Protein AF-X1C876-F1 (afdb_monomer_lite)

Radius of gyration: 26.01 Å; chains: 1; bounding box: 51×49×68 Å

Foldseek 3Di:
DVVVVVVLVVVVVCVVVVNDDVVVSCCVVVPVVVVVVVVVVVVPDPPPPWAWDPDADPPPRATWTWDQDPVGIWTAGPPPPVGGDIGRDWDFPPAADQPPRATWTWDADPVRQIKIAGPPPPVGGDIGSFAWDNAADPVPRAIWGQDPVCWTAGPPDRDIGHVVVVVVVVVVVD

InterPro domains:
  IPR000380 DNA topoisomerase, type IA [PTHR42785] (1-89)
  IPR013497 DNA topoisomerase, type IA, central [PS52039] (1-37)
  IPR013498 DNA topoisomerase, type IA, zn finger [PF01396] (55-89)
  IPR013498 DNA topoisomerase, type IA, zn finger [PF01396] (96-132)
  IPR013498 DNA topoisomerase, type IA, zn finger [PF01396] (137-153)
  IPR013824 DNA topoisomerase, type IA, central region, subdomain 1 [G3DSA:1.10.460.10] (1-43)
  IPR023405 DNA topoisomerase, type IA, core domain [SSF56712] (2-67)

Secondary structure (DSSP, 8-state):
-HHHHHHHHHHHHHHHTTSS-HHHHHHHHHHHHHHHHHHHHHH-------EEEEEEPTTT-PEEEEEEETTEEEEEETTTTT---EEE--EEEEEE-TTTSPEEEEEE-TTS-EEEEETTTTT---EESSPEEEEEPTTTSPEEEE-TTSEEEESSS--EEEHHHHHHHHHTT-

Organism: NCBI:txid412755

Structure (mmCIF, N/CA/C/O backbone):
data_AF-X1C876-F1
#
_entry.id   AF-X1C876-F1
#
loop_
_atom_site.group_PDB
_atom_site.id
_atom_site.type_symbol
_atom_site.label_atom_id
_atom_site.label_alt_id
_atom_site.label_comp_id
_atom_site.label_asym_id
_atom_site.label_entity_id
_atom_site.label_seq_id
_atom_site.pdbx_PDB_ins_code
_atom_site.Cartn_x
_atom_site.Cartn_y
_atom_site.Cartn_z
_atom_site.occupancy
_atom_site.B_iso_or_equiv
_atom_site.auth_seq_id
_atom_site.auth_comp_id
_atom_site.auth_asym_id
_atom_site.auth_atom_id
_atom_site.pdbx_PDB_model_num
ATOM 1 N N . ASP A 1 1 ? -20.670 9.267 11.877 1.00 73.00 1 ASP A N 1
ATOM 2 C CA . ASP A 1 1 ? -21.577 10.331 11.425 1.00 73.00 1 ASP A CA 1
ATOM 3 C C . ASP A 1 1 ? -21.112 11.630 12.061 1.00 73.00 1 ASP A C 1
ATOM 5 O O . ASP A 1 1 ? -20.691 11.588 13.211 1.00 73.00 1 ASP A O 1
ATOM 9 N N . PHE A 1 2 ? -21.111 12.732 11.316 1.00 78.88 2 PHE A N 1
ATOM 10 C CA . PHE A 1 2 ? -20.642 14.021 11.829 1.00 78.88 2 PHE A CA 1
ATOM 11 C C . PHE A 1 2 ? -21.643 14.642 12.818 1.00 78.88 2 PHE A C 1
ATOM 13 O O . PHE A 1 2 ? -21.212 15.314 13.752 1.00 78.88 2 PHE A O 1
ATOM 20 N N . GLY A 1 3 ? -22.948 14.369 12.665 1.00 86.75 3 GLY A N 1
ATOM 21 C CA . GLY A 1 3 ? -23.991 14.867 13.571 1.00 86.75 3 GLY A CA 1
ATOM 22 C C . GLY A 1 3 ? -23.879 14.290 14.983 1.00 86.75 3 GLY A C 1
ATOM 23 O O . GLY A 1 3 ? -23.920 15.033 15.958 1.00 86.75 3 GLY A O 1
ATOM 24 N N . PHE A 1 4 ? -23.629 12.982 15.090 1.00 85.31 4 PHE A N 1
ATOM 25 C CA . PHE A 1 4 ? -23.387 12.310 16.373 1.00 85.31 4 PHE A CA 1
ATOM 26 C C . PHE A 1 4 ? -22.231 12.927 17.174 1.00 85.31 4 PHE A C 1
ATOM 28 O O . PHE A 1 4 ? -22.356 13.166 18.372 1.00 85.31 4 PHE A O 1
ATOM 35 N N . THR A 1 5 ? -21.100 13.193 16.513 1.00 88.38 5 THR A N 1
ATOM 36 C CA . THR A 1 5 ? -19.939 13.797 17.177 1.00 88.38 5 THR A CA 1
ATOM 37 C C . THR A 1 5 ? -20.258 15.209 17.661 1.00 88.38 5 THR A C 1
ATOM 39 O O . THR A 1 5 ? -19.912 15.534 18.786 1.00 88.38 5 THR A O 1
ATOM 42 N N . ALA A 1 6 ? -20.971 16.018 16.870 1.00 92.00 6 ALA A N 1
ATOM 43 C CA . ALA A 1 6 ? -21.358 17.370 17.278 1.00 92.00 6 ALA A CA 1
ATOM 44 C C . ALA A 1 6 ? -22.274 17.380 18.516 1.00 92.00 6 ALA A C 1
ATOM 46 O O . ALA A 1 6 ? -22.049 18.162 19.433 1.00 92.00 6 ALA A O 1
ATOM 47 N N . GLN A 1 7 ? -23.258 16.476 18.569 1.00 90.31 7 GLN A N 1
ATOM 48 C CA . GLN A 1 7 ? -24.178 16.365 19.704 1.00 90.31 7 GLN A CA 1
ATOM 49 C C . GLN A 1 7 ? -23.467 15.930 20.997 1.00 90.31 7 GLN A C 1
ATOM 51 O O . GLN A 1 7 ? -23.794 16.421 22.073 1.00 90.31 7 GLN A O 1
ATOM 56 N N . MET A 1 8 ? -22.487 15.024 20.900 1.00 91.44 8 MET A N 1
ATOM 57 C CA . MET A 1 8 ? -21.710 14.584 22.062 1.00 91.44 8 MET A CA 1
ATOM 58 C C . MET A 1 8 ? -20.877 15.730 22.651 1.00 91.44 8 MET A C 1
ATOM 60 O O . MET A 1 8 ? -20.843 15.894 23.866 1.00 91.44 8 MET A O 1
ATOM 64 N N . GLU A 1 9 ? -20.226 16.534 21.807 1.00 92.94 9 GLU A N 1
ATOM 65 C CA . GLU A 1 9 ? -19.448 17.693 22.271 1.00 92.94 9 GLU A CA 1
ATOM 66 C C . GLU A 1 9 ? -20.343 18.727 22.975 1.00 92.94 9 GLU A C 1
ATOM 68 O O . GLU A 1 9 ? -19.991 19.217 24.045 1.00 92.94 9 GLU A O 1
ATOM 73 N N . GLU A 1 10 ? -21.544 18.985 22.449 1.00 93.00 10 GLU A N 1
ATOM 74 C CA . GLU A 1 10 ? -22.519 19.884 23.083 1.00 93.00 10 GLU A CA 1
ATOM 75 C C . GLU A 1 10 ? -22.958 19.376 24.471 1.00 93.00 10 GLU A C 1
ATOM 77 O O . GLU A 1 10 ? -23.002 20.144 25.432 1.00 93.00 10 GLU A O 1
ATOM 82 N N . GLN A 1 11 ? -23.192 18.067 24.623 1.00 93.06 11 GLN A N 1
ATOM 83 C CA . GLN A 1 11 ? -23.498 17.458 25.925 1.00 93.06 11 GLN A CA 1
ATOM 84 C C . GLN A 1 11 ? -22.329 17.567 26.918 1.00 93.06 11 GLN A C 1
ATOM 86 O O . GLN A 1 11 ? -22.547 17.778 28.113 1.00 93.06 11 GLN A O 1
ATOM 91 N N . LEU A 1 12 ? -21.084 17.442 26.446 1.00 93.94 12 LEU A N 1
ATOM 92 C CA . LEU A 1 12 ? -19.895 17.619 27.285 1.00 93.94 12 LEU A CA 1
ATOM 93 C C . LEU A 1 12 ? -19.750 19.070 27.765 1.00 93.94 12 LEU A C 1
ATOM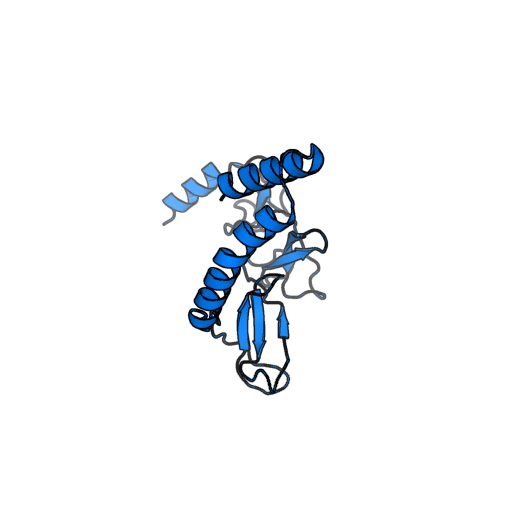 95 O O . LEU A 1 12 ? -19.433 19.296 28.937 1.00 93.94 12 LEU A O 1
ATOM 99 N N . ASP A 1 13 ? -20.052 20.043 26.905 1.00 95.00 13 ASP A N 1
ATOM 100 C CA . ASP A 1 13 ? -20.086 21.461 27.274 1.00 95.00 13 ASP A CA 1
ATOM 101 C C . ASP A 1 13 ? -21.188 21.757 28.306 1.00 95.00 13 ASP A C 1
ATOM 103 O O . ASP A 1 13 ? -20.972 22.511 29.262 1.00 95.00 13 ASP A O 1
ATOM 107 N N . GLU A 1 14 ? -22.364 21.142 28.165 1.00 94.44 14 GLU A N 1
ATOM 108 C CA . GLU A 1 14 ? -23.458 21.274 29.131 1.00 94.44 14 GLU A CA 1
ATOM 109 C C . GLU A 1 14 ? -23.109 20.686 30.504 1.00 94.44 14 GLU A C 1
ATOM 111 O O . GLU A 1 14 ? -23.430 21.300 31.527 1.00 94.44 14 GLU A O 1
ATOM 116 N N . ILE A 1 15 ? -22.400 19.553 30.551 1.00 94.31 15 ILE A N 1
ATOM 117 C CA . ILE A 1 15 ? -21.858 18.990 31.799 1.00 94.31 15 ILE A CA 1
ATOM 118 C C . ILE A 1 15 ? -20.862 19.966 32.434 1.00 94.31 15 ILE A C 1
ATOM 120 O O . ILE A 1 15 ? -20.944 20.235 33.633 1.00 94.31 15 ILE A O 1
ATOM 124 N N . ALA A 1 16 ? -19.945 20.536 31.645 1.00 93.81 16 ALA A N 1
ATOM 125 C CA . ALA A 1 16 ? -18.952 21.489 32.144 1.00 93.81 16 ALA A CA 1
ATOM 126 C C . ALA A 1 16 ? -19.598 22.761 32.723 1.00 93.81 16 ALA A C 1
ATOM 128 O O . ALA A 1 16 ? -19.099 23.333 33.692 1.00 93.81 16 ALA A O 1
ATOM 129 N N . GLN A 1 17 ? -20.735 23.179 32.160 1.00 94.69 17 GLN A N 1
ATOM 130 C CA . GLN A 1 17 ? -21.538 24.305 32.645 1.00 94.69 17 GLN A CA 1
ATOM 131 C C . GLN A 1 17 ? -22.478 23.930 33.807 1.00 94.69 17 GLN A C 1
ATOM 133 O O . GLN A 1 17 ? -23.189 24.800 34.310 1.00 94.69 17 GLN A O 1
ATOM 138 N N . GLY A 1 18 ? -22.509 22.661 34.233 1.00 92.62 18 GLY A N 1
ATOM 139 C CA . GLY A 1 18 ? -23.393 22.162 35.291 1.00 92.62 18 GLY A CA 1
ATOM 140 C C . GLY A 1 18 ? -24.871 22.091 34.892 1.00 92.62 18 GLY A C 1
ATOM 141 O O . GLY A 1 18 ? -25.739 22.017 35.759 1.00 92.62 18 GLY A O 1
ATOM 142 N N . LYS A 1 19 ? -25.172 22.145 33.589 1.00 92.69 19 LYS A N 1
ATOM 143 C CA . LYS A 1 19 ? -26.535 22.074 33.038 1.00 92.69 19 LYS A CA 1
ATOM 144 C C . LYS A 1 19 ? -27.043 20.639 32.905 1.00 92.69 19 LYS A C 1
ATOM 146 O O . LYS A 1 19 ? -28.253 20.433 32.848 1.00 92.69 19 LYS A O 1
ATOM 151 N N . GLN A 1 20 ? -26.135 19.665 32.869 1.00 88.94 20 GLN A N 1
ATOM 152 C CA . GLN A 1 20 ? -26.452 18.243 32.799 1.00 88.94 20 GLN A CA 1
ATOM 153 C C . GLN A 1 20 ? -25.604 17.413 33.765 1.00 88.94 20 GLN A C 1
ATOM 155 O O . GLN A 1 20 ? -24.452 17.726 34.058 1.00 88.94 20 GLN A O 1
ATOM 160 N N . GLU A 1 21 ? -26.187 16.309 34.224 1.00 92.69 21 GLU A N 1
ATOM 161 C CA . GLU A 1 21 ? -25.538 15.315 35.075 1.00 92.69 21 GLU A CA 1
ATOM 162 C C . GLU A 1 21 ? -24.845 14.243 34.221 1.00 92.69 21 GLU A C 1
ATOM 164 O O . GLU A 1 21 ? -25.482 13.524 33.446 1.00 92.69 21 GLU A O 1
ATOM 169 N N . TRP A 1 22 ? -23.530 14.099 34.396 1.00 91.88 22 TRP A N 1
ATOM 170 C CA . TRP A 1 22 ? -22.668 13.258 33.553 1.00 91.88 22 TRP A CA 1
ATOM 171 C C . TRP A 1 22 ? -23.057 11.770 33.534 1.00 91.88 22 TRP A C 1
ATOM 173 O O . TRP A 1 22 ? -22.864 11.088 32.525 1.00 91.88 22 TRP A O 1
ATOM 183 N N . ILE A 1 23 ? -23.626 11.259 34.632 1.00 93.62 23 ILE A N 1
ATOM 184 C CA . ILE A 1 23 ? -24.042 9.853 34.756 1.00 93.62 23 ILE A CA 1
ATOM 185 C C . ILE A 1 23 ? -25.125 9.517 33.723 1.00 93.62 23 ILE A C 1
ATOM 187 O O . ILE A 1 23 ? -25.100 8.433 33.139 1.00 93.62 23 ILE A O 1
ATOM 191 N N . TRP A 1 24 ? -26.057 10.442 33.477 1.00 90.94 24 TRP A N 1
ATOM 192 C CA . TRP A 1 24 ? -27.147 10.234 32.523 1.00 90.94 24 TRP A CA 1
ATOM 193 C C . TRP A 1 24 ? -26.637 10.227 31.089 1.00 90.94 24 TRP A C 1
ATOM 195 O O . TRP A 1 24 ? -26.925 9.286 30.356 1.00 90.94 24 TRP A O 1
ATOM 205 N N . VAL A 1 25 ? -25.780 11.189 30.740 1.00 91.81 25 VAL A N 1
ATOM 206 C CA . VAL A 1 25 ? -25.146 11.261 29.415 1.00 91.81 25 VAL A CA 1
ATOM 207 C C . VAL A 1 25 ? -24.367 9.980 29.106 1.00 91.81 25 VAL A C 1
ATOM 209 O O . VAL A 1 25 ? -24.513 9.402 28.028 1.00 91.81 25 VAL A O 1
ATOM 212 N N . LEU A 1 26 ? -23.592 9.465 30.069 1.00 92.12 26 LEU A N 1
ATOM 213 C CA . LEU A 1 26 ? -22.886 8.193 29.896 1.00 92.12 26 LEU A CA 1
ATOM 214 C C . LEU A 1 26 ? -23.830 7.006 29.729 1.00 92.12 26 LEU A C 1
ATOM 216 O O . LEU A 1 26 ? -23.569 6.139 28.896 1.00 92.12 26 LEU A O 1
ATOM 220 N N . ARG A 1 27 ? -24.907 6.936 30.515 1.00 92.06 27 ARG A N 1
ATOM 221 C CA . ARG A 1 27 ? -25.870 5.834 30.428 1.00 92.06 27 ARG A CA 1
ATOM 222 C C . ARG A 1 27 ? -26.579 5.819 29.075 1.00 92.06 27 ARG A C 1
ATOM 224 O O . ARG A 1 27 ? -26.721 4.747 28.478 1.00 92.06 27 ARG A O 1
ATOM 231 N N . ASP A 1 28 ? -26.972 6.994 28.597 1.00 90.19 28 ASP A N 1
ATOM 232 C CA . ASP A 1 28 ? -27.667 7.178 27.324 1.00 90.19 28 ASP A CA 1
ATOM 233 C C . ASP A 1 28 ? -26.753 6.874 26.131 1.00 90.19 28 ASP A C 1
ATOM 235 O O . ASP A 1 28 ? -27.205 6.291 25.147 1.00 90.19 28 ASP A O 1
ATOM 239 N N . PHE A 1 29 ? -25.452 7.170 26.237 1.00 91.62 29 PHE A N 1
ATOM 240 C CA . PHE A 1 29 ? -24.460 6.769 25.237 1.00 91.62 29 PHE A CA 1
ATOM 241 C C . PHE A 1 29 ? -24.172 5.260 25.269 1.00 91.62 29 PHE A C 1
ATOM 243 O O . PHE A 1 29 ? -24.134 4.598 24.228 1.00 91.62 29 PHE A O 1
ATOM 250 N N . TYR A 1 30 ? -23.918 4.706 26.458 1.00 92.56 30 TYR A N 1
ATOM 251 C CA . TYR A 1 30 ? -23.324 3.376 26.576 1.00 92.56 30 TYR A CA 1
ATOM 252 C C . TYR A 1 30 ? -24.333 2.255 26.329 1.00 92.56 30 TYR A C 1
ATOM 254 O O . TYR A 1 30 ? -23.975 1.258 25.708 1.00 92.56 30 TYR A O 1
ATOM 262 N N . SER A 1 31 ? -25.594 2.423 26.745 1.00 90.19 31 SER A N 1
ATOM 263 C CA . SER A 1 31 ? -26.605 1.359 26.608 1.00 90.19 31 SER A CA 1
ATOM 264 C C . SER A 1 31 ? -26.873 0.989 25.135 1.00 90.19 31 SER A C 1
ATOM 266 O O . SER A 1 31 ? -26.762 -0.186 24.784 1.00 90.19 31 SER A O 1
ATOM 268 N N . PRO A 1 32 ? -27.117 1.948 24.216 1.00 92.56 32 PRO A N 1
ATOM 269 C CA . PRO A 1 32 ? -27.265 1.638 22.791 1.00 92.56 32 PRO A CA 1
ATOM 270 C C . PRO A 1 32 ? -25.961 1.149 22.146 1.00 92.56 32 PRO A C 1
ATOM 272 O O . PRO A 1 32 ? -25.983 0.328 21.225 1.00 92.56 32 PRO A O 1
ATOM 275 N N . PHE A 1 33 ? -24.814 1.654 22.611 1.00 92.75 33 PHE A N 1
ATOM 276 C CA . PHE A 1 33 ? -23.505 1.249 22.107 1.00 92.75 33 PHE A CA 1
ATOM 277 C C . PHE A 1 33 ? -23.178 -0.210 22.453 1.00 92.75 33 PHE A C 1
ATOM 279 O O . PHE A 1 33 ? -22.657 -0.936 21.605 1.00 92.75 33 PHE A O 1
ATOM 286 N N . GLU A 1 34 ? -23.518 -0.668 23.658 1.00 94.00 34 GLU A N 1
ATOM 287 C CA . GLU A 1 34 ? -23.353 -2.061 24.078 1.00 94.00 34 GLU A CA 1
ATOM 288 C C . GLU A 1 34 ? -24.195 -3.013 23.217 1.00 94.00 34 GLU A C 1
ATOM 290 O O . GLU A 1 34 ? -23.681 -4.025 22.722 1.00 94.00 34 GLU A O 1
ATOM 295 N N . ASP A 1 35 ? -25.451 -2.653 22.947 1.00 92.56 35 ASP A N 1
ATOM 296 C CA . ASP A 1 35 ? -26.325 -3.388 22.027 1.00 92.56 35 ASP A CA 1
ATOM 297 C C . ASP A 1 35 ? -25.745 -3.437 20.607 1.00 92.56 35 ASP A C 1
ATOM 299 O O . ASP A 1 35 ? -25.784 -4.467 19.923 1.00 92.56 35 ASP A O 1
ATOM 303 N N . MET A 1 36 ? -25.179 -2.322 20.140 1.00 90.88 36 MET A N 1
ATOM 304 C CA . MET A 1 36 ? -24.532 -2.254 18.832 1.00 90.88 36 MET A CA 1
ATOM 305 C C . MET A 1 36 ? -23.281 -3.138 18.777 1.00 90.88 36 MET A C 1
ATOM 307 O O . MET A 1 36 ? -23.090 -3.875 17.808 1.00 90.88 36 MET A O 1
ATOM 311 N N . LEU A 1 37 ? -22.448 -3.114 19.822 1.00 91.62 37 LEU A N 1
ATOM 312 C CA . LEU A 1 37 ? -21.252 -3.947 19.936 1.00 91.62 37 LEU A CA 1
ATOM 313 C C . LEU A 1 37 ? -21.589 -5.435 19.976 1.00 91.62 37 LEU A C 1
ATOM 315 O O . LEU A 1 37 ? -20.913 -6.235 19.329 1.00 91.62 37 LEU A O 1
ATOM 319 N N . SER A 1 38 ? -22.608 -5.822 20.736 1.00 90.50 38 SER A N 1
ATOM 320 C CA . SER A 1 38 ? -23.020 -7.220 20.868 1.00 90.50 38 SER A CA 1
ATOM 321 C C . SER A 1 38 ? -23.610 -7.753 19.557 1.00 90.50 38 SER A C 1
ATOM 323 O O . SER A 1 38 ? -23.194 -8.823 19.101 1.00 90.50 38 SER A O 1
ATOM 325 N N . LYS A 1 39 ? -24.448 -6.969 18.864 1.00 91.75 39 LYS A N 1
ATOM 326 C CA . LYS A 1 39 ? -24.899 -7.281 17.492 1.00 91.75 39 LYS A CA 1
ATOM 327 C C . LYS A 1 39 ? -23.730 -7.392 16.517 1.00 91.75 39 LYS A C 1
ATOM 329 O O . LYS A 1 39 ? -23.651 -8.362 15.765 1.00 91.75 39 LYS A O 1
ATOM 334 N N . ALA A 1 40 ? -22.800 -6.435 16.553 1.00 88.19 40 ALA A N 1
ATOM 335 C CA . ALA A 1 40 ? -21.623 -6.447 15.694 1.00 88.19 40 ALA A CA 1
ATOM 336 C C . A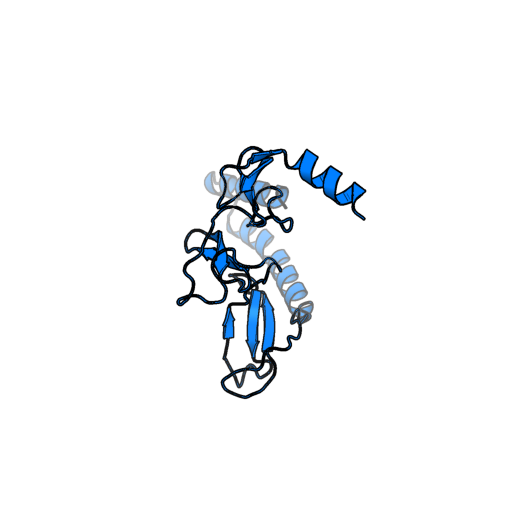LA A 1 40 ? -20.776 -7.699 15.934 1.00 88.19 40 ALA A C 1
ATOM 338 O O . ALA A 1 40 ? -20.430 -8.370 14.971 1.00 88.19 40 ALA A O 1
ATOM 339 N N . ARG A 1 41 ? -20.507 -8.069 17.195 1.00 85.56 41 ARG A N 1
ATOM 340 C CA . ARG A 1 41 ? -19.752 -9.283 17.555 1.00 85.56 41 ARG A CA 1
ATOM 341 C C . ARG A 1 41 ? -20.360 -10.550 16.963 1.00 85.56 41 ARG A C 1
ATOM 343 O O . ARG A 1 41 ? -19.617 -11.367 16.428 1.00 85.56 41 ARG A O 1
ATOM 350 N N . LEU A 1 42 ? -21.683 -10.699 17.041 1.00 86.06 42 LEU A N 1
ATOM 351 C CA .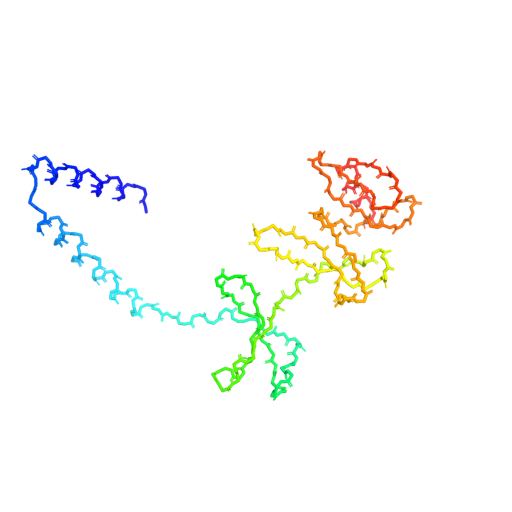 LEU A 1 42 ? -22.396 -11.841 16.458 1.00 86.06 42 LEU A CA 1
ATOM 352 C C . LEU A 1 42 ? -22.354 -11.824 14.924 1.00 86.06 42 LEU A C 1
ATOM 354 O O . LEU A 1 42 ? -22.276 -12.875 14.296 1.00 86.06 42 LEU A O 1
ATOM 358 N N . ALA A 1 43 ? -22.360 -10.632 14.327 1.00 84.06 43 ALA A N 1
ATOM 359 C CA . ALA A 1 43 ? -22.310 -10.433 12.884 1.00 84.06 43 ALA A CA 1
ATOM 360 C C . ALA A 1 43 ? -20.891 -10.492 12.279 1.00 84.06 43 ALA A C 1
ATOM 362 O O . ALA A 1 43 ? -20.763 -10.377 11.058 1.00 84.06 43 ALA A O 1
ATOM 363 N N . ILE A 1 44 ? -19.821 -10.671 13.074 1.00 76.94 44 ILE A N 1
ATOM 364 C CA . ILE A 1 44 ? -18.456 -10.833 12.539 1.00 76.94 44 ILE A CA 1
ATOM 365 C C . ILE A 1 44 ? -18.370 -12.174 11.801 1.00 76.94 44 ILE A C 1
ATOM 367 O O . ILE A 1 44 ? -17.986 -13.210 12.344 1.00 76.94 44 ILE A O 1
ATOM 371 N N . VAL A 1 45 ? -18.676 -12.141 10.510 1.00 72.31 45 VAL A N 1
ATOM 372 C CA . VAL A 1 45 ? -18.253 -13.170 9.568 1.00 72.31 45 VAL A CA 1
ATOM 373 C C . VAL A 1 45 ? -16.767 -12.940 9.310 1.00 72.31 45 VAL A C 1
ATOM 375 O O . VAL A 1 45 ? -16.360 -11.861 8.875 1.00 72.31 45 VAL A O 1
ATOM 378 N N . LYS A 1 46 ? -15.929 -13.946 9.579 1.00 64.44 46 LYS A N 1
ATOM 379 C CA . LYS A 1 46 ? -14.519 -13.924 9.165 1.00 64.44 46 LYS A CA 1
ATOM 380 C C . LYS A 1 46 ? -14.458 -14.022 7.641 1.00 64.44 46 LYS A C 1
ATOM 382 O O . LYS A 1 46 ? -14.338 -15.110 7.091 1.00 64.44 46 LYS A O 1
ATOM 387 N N . VAL A 1 47 ? -14.563 -12.887 6.961 1.00 64.50 47 VAL A N 1
ATOM 388 C CA . VAL A 1 47 ? -14.312 -12.807 5.523 1.00 64.50 47 VAL A CA 1
ATOM 389 C C . VAL A 1 47 ? -12.804 -12.898 5.328 1.00 64.50 47 VAL A C 1
ATOM 391 O O . VAL A 1 47 ? -12.073 -11.952 5.628 1.00 64.50 47 VAL A O 1
ATOM 394 N N . ASP A 1 48 ? -12.319 -14.052 4.874 1.00 67.25 48 ASP A N 1
ATOM 395 C CA . ASP A 1 48 ? -10.915 -14.180 4.504 1.00 67.25 48 ASP A CA 1
ATOM 396 C C . ASP A 1 48 ? -10.686 -13.462 3.169 1.00 67.25 48 ASP A C 1
ATOM 398 O O . ASP A 1 48 ? -11.021 -13.962 2.101 1.00 67.25 48 ASP A O 1
ATOM 402 N N . MET A 1 49 ? -10.128 -12.252 3.232 1.00 70.81 49 MET A N 1
ATOM 403 C CA . MET A 1 49 ? -9.727 -11.481 2.049 1.00 70.81 49 MET A CA 1
ATOM 404 C C . MET A 1 49 ? -8.374 -11.942 1.481 1.00 70.81 49 MET A C 1
ATOM 406 O O . MET A 1 49 ? -7.716 -11.186 0.756 1.00 70.81 49 MET A O 1
ATOM 410 N N . SER A 1 50 ? -7.911 -13.141 1.849 1.00 79.06 50 SER A N 1
ATOM 411 C CA . SER A 1 50 ? -6.641 -13.664 1.368 1.00 79.06 50 SER A CA 1
ATOM 412 C C . SER A 1 50 ? -6.715 -13.998 -0.126 1.00 79.06 50 SER A C 1
ATOM 414 O O . SER A 1 50 ? -7.668 -14.607 -0.608 1.00 79.06 50 SER A O 1
ATOM 416 N N . LYS A 1 51 ? -5.708 -13.555 -0.888 1.00 82.94 51 LYS A N 1
ATOM 417 C CA . LYS A 1 51 ? -5.551 -13.934 -2.301 1.00 82.94 51 LYS A CA 1
ATOM 418 C C . LYS A 1 51 ? -4.395 -14.927 -2.437 1.00 82.94 51 LYS A C 1
ATOM 420 O O . LYS A 1 51 ? -3.325 -14.631 -1.897 1.00 82.94 51 LYS A O 1
ATOM 425 N N . PRO A 1 52 ? -4.566 -16.067 -3.129 1.00 82.25 52 PRO A N 1
ATOM 426 C CA . PRO A 1 52 ? -3.473 -17.010 -3.352 1.00 82.25 52 PRO A CA 1
ATOM 427 C C . PRO A 1 52 ? -2.387 -16.390 -4.240 1.00 82.25 52 PRO A C 1
ATOM 429 O O . PRO A 1 52 ? -2.681 -15.531 -5.075 1.00 82.25 52 PRO A O 1
ATOM 432 N N . THR A 1 53 ? -1.137 -16.815 -4.048 1.00 86.00 53 THR A N 1
ATOM 433 C CA . THR A 1 53 ? -0.007 -16.458 -4.915 1.00 86.00 53 THR A CA 1
ATOM 434 C C . THR A 1 53 ? 0.806 -17.685 -5.300 1.00 86.00 53 THR A C 1
ATOM 436 O O . THR A 1 53 ? 0.752 -18.711 -4.627 1.00 86.00 53 THR A O 1
ATOM 439 N N . ASP A 1 54 ? 1.618 -17.544 -6.346 1.00 83.25 54 ASP A N 1
ATOM 440 C CA . ASP A 1 54 ? 2.554 -18.582 -6.801 1.00 83.25 54 ASP A CA 1
ATOM 441 C C . ASP A 1 54 ? 3.857 -18.620 -5.976 1.00 83.25 54 ASP A C 1
ATOM 443 O O . ASP A 1 54 ? 4.777 -19.382 -6.267 1.00 83.25 54 ASP A O 1
ATOM 447 N N . GLU A 1 55 ? 3.977 -17.779 -4.941 1.00 83.44 55 GLU A N 1
ATOM 448 C CA . GLU A 1 55 ? 5.170 -17.740 -4.095 1.00 83.44 55 GLU A CA 1
ATOM 449 C C . GLU A 1 55 ? 5.138 -18.847 -3.039 1.00 83.44 55 GLU A C 1
ATOM 451 O O . GLU A 1 55 ? 4.176 -18.985 -2.285 1.00 83.44 55 GLU A O 1
ATOM 456 N N . ILE A 1 56 ? 6.233 -19.597 -2.932 1.00 89.94 56 ILE A N 1
ATOM 457 C CA . ILE A 1 56 ? 6.399 -20.655 -1.934 1.00 89.94 56 ILE A CA 1
ATOM 458 C C . ILE A 1 56 ? 7.079 -20.097 -0.679 1.00 89.94 56 ILE A C 1
ATOM 460 O O . ILE A 1 56 ? 8.048 -19.336 -0.745 1.00 89.94 56 ILE A O 1
ATOM 464 N N . CYS A 1 57 ? 6.582 -20.497 0.492 1.00 90.19 57 CYS A N 1
ATOM 465 C CA . CYS A 1 57 ? 7.174 -20.138 1.770 1.00 90.19 57 CYS A CA 1
ATOM 466 C C . CYS A 1 57 ? 8.565 -20.785 1.918 1.00 90.19 57 CYS A C 1
ATOM 468 O O . CYS A 1 57 ? 8.659 -22.015 1.914 1.00 90.19 57 CYS A O 1
ATOM 470 N N . PRO A 1 58 ? 9.634 -20.002 2.157 1.00 89.75 58 PRO A N 1
ATOM 471 C CA . PRO A 1 58 ? 11.000 -20.528 2.239 1.00 89.75 58 PRO A CA 1
ATOM 472 C C . PRO A 1 58 ? 11.250 -21.406 3.475 1.00 89.75 58 PRO A C 1
ATOM 474 O O . PRO A 1 58 ? 12.266 -22.083 3.539 1.00 89.75 58 PRO A O 1
ATOM 477 N N . ASN A 1 59 ? 10.353 -21.376 4.466 1.00 90.38 59 ASN A N 1
ATOM 478 C CA . ASN A 1 59 ? 10.526 -22.094 5.729 1.00 90.38 59 ASN A CA 1
ATOM 479 C C . ASN A 1 59 ? 9.815 -23.460 5.753 1.00 90.38 59 ASN A C 1
ATOM 481 O O . ASN A 1 59 ? 10.284 -24.389 6.393 1.00 90.38 59 ASN A O 1
ATOM 485 N N . CYS A 1 60 ? 8.670 -23.595 5.076 1.00 91.38 60 CYS A N 1
ATOM 486 C CA . CYS A 1 60 ? 7.859 -24.822 5.143 1.00 91.38 60 CYS A CA 1
ATOM 487 C C . CYS A 1 60 ? 7.389 -25.359 3.786 1.00 91.38 60 CYS A C 1
ATOM 489 O O . CYS A 1 60 ? 6.688 -26.365 3.752 1.00 91.38 60 CYS A O 1
ATOM 491 N N . GLY A 1 61 ? 7.702 -24.685 2.675 1.00 89.44 61 GLY A N 1
ATOM 492 C CA . GLY A 1 61 ? 7.322 -25.135 1.332 1.00 89.44 61 GLY A CA 1
ATOM 493 C C . GLY A 1 61 ? 5.838 -24.972 0.973 1.00 89.44 61 GLY A C 1
ATOM 494 O O . GLY A 1 61 ? 5.457 -25.250 -0.158 1.00 89.44 61 GLY A O 1
ATOM 495 N N . ARG A 1 62 ? 4.985 -24.500 1.894 1.00 90.56 62 ARG A N 1
ATOM 496 C CA . ARG A 1 62 ? 3.565 -24.211 1.618 1.00 90.56 62 ARG A CA 1
ATOM 497 C C . ARG A 1 62 ? 3.411 -22.921 0.789 1.00 90.56 62 ARG A C 1
ATOM 499 O O . ARG A 1 62 ? 4.258 -22.031 0.916 1.00 90.56 62 ARG A O 1
ATOM 506 N N . PRO A 1 63 ? 2.337 -22.763 -0.008 1.00 91.56 63 PRO A N 1
ATOM 507 C CA . PRO A 1 63 ? 2.101 -21.536 -0.767 1.00 91.56 63 PRO A CA 1
ATOM 508 C C . PRO A 1 63 ? 1.886 -20.338 0.165 1.00 91.56 63 PRO A C 1
ATOM 510 O O . PRO A 1 63 ? 1.407 -20.479 1.298 1.00 91.56 63 PRO A O 1
ATOM 513 N N . MET A 1 64 ? 2.251 -19.151 -0.299 1.00 92.62 64 MET A N 1
ATOM 514 C CA . MET A 1 64 ? 1.972 -17.893 0.381 1.00 92.62 64 MET A CA 1
ATOM 515 C C . MET A 1 64 ? 0.645 -17.295 -0.113 1.00 92.62 64 MET A C 1
ATOM 517 O O . MET A 1 64 ? 0.136 -17.622 -1.181 1.00 92.62 64 MET A O 1
ATOM 521 N N . VAL A 1 65 ? 0.051 -16.435 0.710 1.00 91.81 65 VAL A N 1
ATOM 522 C CA . VAL A 1 65 ? -1.189 -15.712 0.417 1.00 91.81 65 VAL A CA 1
ATOM 523 C C . VAL A 1 65 ? -1.000 -14.227 0.703 1.00 91.81 65 VAL A C 1
ATOM 525 O O . VAL A 1 65 ? -0.323 -13.853 1.663 1.00 91.81 65 VAL A O 1
ATOM 528 N N . ILE A 1 66 ? -1.607 -13.361 -0.105 1.00 90.44 66 ILE A N 1
ATOM 529 C CA . ILE A 1 66 ? -1.625 -11.916 0.135 1.00 90.44 66 ILE A CA 1
ATOM 530 C C . ILE A 1 66 ? -2.698 -11.614 1.170 1.00 90.44 66 ILE A C 1
ATOM 532 O O . ILE A 1 66 ? -3.873 -11.896 0.943 1.00 90.44 66 ILE A O 1
ATOM 536 N N . LYS A 1 67 ? -2.305 -10.980 2.272 1.00 88.88 67 LYS A N 1
ATOM 537 C CA . LYS A 1 67 ? -3.209 -10.424 3.282 1.00 88.88 67 LYS A CA 1
ATOM 538 C C . LYS A 1 67 ? -3.033 -8.913 3.373 1.00 88.88 67 LYS A C 1
ATOM 540 O O . LYS A 1 67 ? -1.997 -8.372 2.992 1.00 88.88 67 LYS A O 1
ATOM 545 N N . VAL A 1 68 ? -4.056 -8.228 3.874 1.00 86.94 68 VAL A N 1
ATOM 546 C CA . VAL A 1 68 ? -4.027 -6.782 4.128 1.00 86.94 68 VAL A CA 1
ATOM 547 C C . VAL A 1 68 ? -3.887 -6.564 5.629 1.00 86.94 68 VAL A C 1
ATOM 549 O O . VAL A 1 68 ? -4.685 -7.074 6.408 1.00 86.94 68 VAL A O 1
ATOM 552 N N . GLY A 1 69 ? -2.852 -5.834 6.034 1.00 85.75 69 GLY A N 1
ATOM 553 C CA . GLY A 1 69 ? -2.643 -5.405 7.415 1.00 85.75 69 GLY A CA 1
ATOM 554 C C . GLY A 1 69 ? -2.606 -3.883 7.532 1.00 85.75 69 GLY A C 1
ATOM 555 O O . GLY A 1 69 ? -2.791 -3.161 6.553 1.00 85.75 69 GLY A O 1
ATOM 556 N N . ARG A 1 70 ? -2.285 -3.383 8.732 1.00 82.31 70 ARG A N 1
ATOM 557 C CA . ARG A 1 70 ? -2.152 -1.940 9.019 1.00 82.31 70 ARG A CA 1
ATOM 558 C C . ARG A 1 70 ? -1.187 -1.216 8.070 1.00 82.31 70 ARG A C 1
ATOM 560 O O . ARG A 1 70 ? -1.406 -0.056 7.748 1.00 82.31 70 ARG A O 1
ATOM 567 N N . PHE A 1 71 ? -0.121 -1.895 7.646 1.00 78.06 71 PHE A N 1
ATOM 568 C CA . PHE A 1 71 ? 0.937 -1.338 6.794 1.00 78.06 71 PHE A CA 1
ATOM 569 C C . PHE A 1 71 ? 0.760 -1.672 5.304 1.00 78.06 71 PHE A C 1
ATOM 571 O O . PHE A 1 71 ? 1.698 -1.523 4.526 1.00 78.06 71 PHE A O 1
ATOM 578 N N . GLY A 1 72 ? -0.427 -2.135 4.901 1.00 78.81 72 GLY A N 1
ATOM 579 C CA . GLY A 1 72 ? -0.737 -2.511 3.524 1.00 78.81 72 GLY A CA 1
ATOM 580 C C . GLY A 1 72 ? -0.692 -4.019 3.276 1.00 78.81 72 GLY A C 1
ATOM 581 O O . GLY A 1 72 ? -0.852 -4.832 4.191 1.00 78.81 72 GLY A O 1
ATOM 582 N N . LYS A 1 73 ? -0.535 -4.394 2.003 1.00 87.38 73 LYS A N 1
ATOM 583 C CA . LYS A 1 73 ? -0.517 -5.792 1.556 1.00 87.38 73 LYS A CA 1
ATOM 584 C C . LYS A 1 73 ? 0.806 -6.464 1.922 1.00 87.38 73 LYS A C 1
ATOM 586 O O . LYS A 1 73 ? 1.874 -5.884 1.742 1.00 87.38 73 LYS A O 1
ATOM 591 N N . PHE A 1 74 ? 0.739 -7.705 2.382 1.00 89.00 74 PHE A N 1
ATOM 592 C CA . PHE A 1 74 ? 1.907 -8.526 2.688 1.00 89.00 74 PHE A CA 1
ATOM 593 C C . PHE A 1 74 ? 1.645 -9.987 2.334 1.00 89.00 74 PHE A C 1
ATOM 595 O O . PHE A 1 74 ? 0.497 -10.422 2.269 1.00 89.00 74 PHE A O 1
ATOM 602 N N . LEU A 1 75 ? 2.716 -10.742 2.112 1.00 90.44 75 LEU A N 1
ATOM 603 C CA . LEU A 1 75 ? 2.652 -12.180 1.903 1.00 90.44 75 LEU A CA 1
ATOM 604 C C . LEU A 1 75 ? 2.738 -12.884 3.255 1.00 90.44 75 LEU A C 1
ATOM 606 O O . LEU A 1 75 ? 3.673 -12.653 4.024 1.00 90.44 75 LEU A O 1
ATOM 610 N N . ALA A 1 76 ? 1.786 -13.762 3.535 1.00 91.94 76 ALA A N 1
ATOM 611 C CA . ALA A 1 76 ? 1.763 -14.630 4.704 1.00 91.94 76 ALA A CA 1
ATOM 612 C C . ALA A 1 76 ? 1.802 -16.090 4.259 1.00 91.94 76 ALA A C 1
ATOM 614 O O . ALA A 1 76 ? 1.218 -16.442 3.239 1.00 91.94 76 ALA A O 1
ATOM 615 N N . CYS A 1 77 ? 2.462 -16.958 5.020 1.00 92.50 77 CYS A N 1
ATOM 616 C CA . CYS A 1 77 ? 2.360 -18.393 4.778 1.00 92.50 77 CYS A CA 1
ATOM 617 C C . CYS A 1 77 ? 0.900 -18.866 4.933 1.00 92.50 77 CYS A C 1
ATOM 619 O O . CYS A 1 77 ? 0.235 -18.512 5.910 1.00 92.50 77 CYS A O 1
ATOM 621 N N . SER A 1 78 ? 0.414 -19.700 4.007 1.00 90.81 78 SER A N 1
ATOM 622 C CA . SER A 1 78 ? -0.906 -20.348 4.124 1.00 90.81 78 SER A CA 1
ATOM 623 C C . SER A 1 78 ? -1.015 -21.262 5.349 1.00 90.81 78 SER A C 1
ATOM 625 O O . SER A 1 78 ? -2.103 -21.463 5.871 1.00 90.81 78 SER A O 1
ATOM 627 N N . GLY A 1 79 ? 0.114 -21.767 5.857 1.00 87.69 79 GLY A N 1
ATOM 628 C CA . GLY A 1 79 ? 0.188 -22.601 7.058 1.00 87.69 79 GLY A CA 1
ATOM 629 C C . GLY A 1 79 ? 0.101 -21.858 8.394 1.00 87.69 79 GLY A C 1
ATOM 630 O O . GLY A 1 79 ? 0.462 -22.434 9.415 1.00 87.69 79 GLY A O 1
ATOM 631 N N . TYR A 1 80 ? -0.301 -20.587 8.426 1.00 87.31 80 TYR A N 1
ATOM 632 C CA . TYR A 1 80 ? -0.555 -19.880 9.686 1.00 87.31 80 TYR A CA 1
ATOM 633 C C . TYR A 1 80 ? -1.729 -20.546 10.439 1.00 87.31 80 TYR A C 1
ATOM 635 O O . TYR A 1 80 ? -2.750 -20.808 9.805 1.00 87.31 80 TYR A O 1
ATOM 643 N N . PRO A 1 81 ? -1.658 -20.791 11.765 1.00 86.75 81 PRO A N 1
ATOM 644 C CA . PRO A 1 81 ? -0.707 -20.245 12.744 1.00 86.75 81 PRO A CA 1
ATOM 645 C C . PRO A 1 81 ? 0.587 -21.047 12.960 1.00 86.75 81 PRO A C 1
ATOM 647 O O . PRO A 1 81 ? 1.474 -20.547 13.655 1.00 86.75 81 PRO A O 1
ATOM 650 N N . GLU A 1 82 ? 0.722 -22.242 12.379 1.00 91.69 82 GLU A N 1
ATOM 651 C CA . GLU A 1 82 ? 1.903 -23.108 12.548 1.00 91.69 82 GLU A CA 1
ATOM 652 C C . GLU A 1 82 ? 3.166 -22.478 11.946 1.00 91.69 82 GLU A C 1
ATOM 654 O O . GLU A 1 82 ? 4.235 -22.490 12.553 1.00 91.69 82 GLU A O 1
ATOM 659 N N . CYS A 1 83 ? 3.035 -21.863 10.767 1.00 90.62 83 CYS A N 1
ATOM 660 C CA . CYS A 1 83 ? 4.109 -21.126 10.112 1.00 90.62 83 CYS A CA 1
ATOM 661 C C . CYS A 1 83 ? 3.808 -19.621 10.122 1.00 90.62 83 CYS A C 1
ATOM 663 O O . CYS A 1 83 ? 2.943 -19.135 9.392 1.00 90.62 83 CYS A O 1
ATOM 665 N N . LYS A 1 84 ? 4.558 -18.862 10.929 1.00 90.69 84 LYS A N 1
ATOM 666 C CA . LYS A 1 84 ? 4.411 -17.399 11.080 1.00 90.69 84 LYS A CA 1
ATOM 667 C C . LYS A 1 84 ? 5.265 -16.586 10.099 1.00 90.69 84 LYS A C 1
ATOM 669 O O . LYS A 1 84 ? 5.462 -15.392 10.296 1.00 90.69 84 LYS A O 1
ATOM 674 N N . THR A 1 85 ? 5.798 -17.219 9.055 1.00 91.69 85 THR A N 1
ATOM 675 C CA . THR A 1 85 ? 6.631 -16.541 8.058 1.00 91.69 85 THR A CA 1
ATOM 676 C C . THR A 1 85 ? 5.802 -15.534 7.260 1.00 91.69 85 THR A C 1
ATOM 678 O O . THR A 1 85 ? 4.791 -15.884 6.646 1.00 91.69 85 THR A O 1
ATOM 681 N N . THR A 1 86 ? 6.266 -14.285 7.239 1.00 90.50 86 THR A N 1
ATOM 682 C CA . THR A 1 86 ? 5.686 -13.187 6.459 1.00 90.50 86 THR A CA 1
ATOM 683 C C . THR A 1 86 ? 6.759 -12.487 5.641 1.00 90.50 86 THR A C 1
ATOM 685 O O . THR A 1 86 ? 7.901 -12.371 6.086 1.00 90.50 86 THR A O 1
ATOM 688 N N . ARG A 1 87 ? 6.394 -11.978 4.464 1.00 86.50 87 ARG A N 1
ATOM 689 C CA . ARG A 1 87 ? 7.280 -11.210 3.584 1.00 86.50 87 ARG A CA 1
ATOM 690 C C . ARG A 1 87 ? 6.565 -9.963 3.057 1.00 86.50 87 ARG A C 1
ATOM 692 O O . ARG A 1 87 ? 5.341 -9.975 2.918 1.00 86.50 87 ARG A O 1
ATOM 699 N N . PRO A 1 88 ? 7.301 -8.880 2.760 1.00 84.31 88 PRO A N 1
ATOM 700 C CA . PRO A 1 88 ? 6.715 -7.720 2.101 1.00 84.31 88 PRO A CA 1
ATOM 701 C C . PRO A 1 88 ? 6.211 -8.116 0.708 1.00 84.31 88 PRO A C 1
ATOM 703 O O . PRO A 1 88 ? 6.929 -8.769 -0.047 1.00 84.31 88 PRO A O 1
ATOM 706 N N . PHE A 1 89 ? 4.986 -7.713 0.368 1.00 83.88 89 PHE A N 1
ATOM 707 C CA . PHE A 1 89 ? 4.456 -7.890 -0.981 1.00 83.88 89 PHE A CA 1
ATOM 708 C C . PHE A 1 89 ? 5.010 -6.779 -1.876 1.00 83.88 89 PHE A C 1
ATOM 710 O O . PHE A 1 89 ? 4.692 -5.606 -1.683 1.00 83.88 89 PHE A O 1
ATOM 717 N N . MET A 1 90 ? 5.869 -7.136 -2.831 1.00 79.38 90 MET A N 1
ATOM 718 C CA . MET A 1 90 ? 6.394 -6.185 -3.809 1.00 79.38 90 MET A CA 1
ATOM 719 C C . MET A 1 90 ? 5.434 -6.090 -4.994 1.00 79.38 90 MET A C 1
ATOM 721 O O . MET A 1 90 ? 5.283 -7.045 -5.753 1.00 79.38 90 MET A O 1
ATOM 725 N N . VAL A 1 91 ? 4.802 -4.929 -5.168 1.00 79.56 91 VAL A N 1
ATOM 726 C CA . VAL A 1 91 ? 3.958 -4.663 -6.338 1.00 79.56 91 VAL A CA 1
ATOM 727 C C . VAL A 1 91 ? 4.872 -4.412 -7.532 1.00 79.56 91 VAL A C 1
ATOM 729 O O . VAL A 1 91 ? 5.518 -3.367 -7.622 1.00 79.56 91 VAL A O 1
ATOM 732 N N . LYS A 1 92 ? 4.953 -5.392 -8.429 1.00 83.25 92 LYS A N 1
ATOM 733 C CA . LYS A 1 92 ? 5.662 -5.272 -9.704 1.00 83.25 92 LYS A CA 1
ATOM 734 C C . LYS A 1 92 ? 4.800 -4.457 -10.665 1.00 83.25 92 LYS A C 1
ATOM 736 O O . LYS A 1 92 ? 3.649 -4.811 -10.899 1.00 83.25 92 LYS A O 1
ATOM 741 N N . ILE A 1 93 ? 5.350 -3.378 -11.218 1.00 83.56 93 ILE A N 1
ATOM 742 C CA . ILE A 1 93 ? 4.610 -2.475 -12.122 1.00 83.56 93 ILE A CA 1
ATOM 743 C C . ILE A 1 93 ? 4.707 -2.882 -13.602 1.00 83.56 93 ILE A C 1
ATOM 745 O O . ILE A 1 93 ? 4.132 -2.214 -14.452 1.00 83.56 93 ILE A O 1
ATOM 749 N N . GLY A 1 94 ? 5.457 -3.944 -13.921 1.00 82.69 94 GLY A N 1
ATOM 750 C CA . GLY A 1 94 ? 5.642 -4.430 -15.296 1.00 82.69 94 GLY A CA 1
ATOM 751 C C . GLY A 1 94 ? 6.552 -3.557 -16.170 1.00 82.69 94 GLY A C 1
ATOM 752 O O . GLY A 1 94 ? 6.612 -3.757 -17.376 1.00 82.69 94 GLY A O 1
ATOM 753 N N . ILE A 1 95 ? 7.262 -2.591 -15.580 1.00 87.75 95 ILE A N 1
ATOM 754 C CA . ILE A 1 95 ? 8.163 -1.684 -16.300 1.00 87.75 95 ILE A CA 1
ATOM 755 C C . ILE A 1 95 ? 9.614 -2.095 -16.012 1.00 87.75 95 ILE A C 1
ATOM 757 O O . ILE A 1 95 ? 9.981 -2.199 -14.832 1.00 87.75 95 ILE A O 1
ATOM 761 N N . PRO A 1 96 ? 10.446 -2.329 -17.046 1.00 88.69 96 PRO A N 1
ATOM 762 C CA . PRO A 1 96 ? 11.828 -2.739 -16.860 1.00 88.69 96 PRO A CA 1
ATOM 763 C C . PRO A 1 96 ? 12.690 -1.593 -16.319 1.00 88.69 96 PRO A C 1
ATOM 765 O O . PRO A 1 96 ? 12.507 -0.411 -16.619 1.00 88.69 96 PRO A O 1
ATOM 768 N N . CYS A 1 97 ? 13.674 -1.958 -15.510 1.00 89.19 97 CYS A N 1
ATOM 769 C CA . CYS A 1 97 ? 14.632 -1.054 -14.909 1.00 89.19 97 CYS A CA 1
ATOM 770 C C . CYS A 1 97 ? 15.591 -0.534 -15.990 1.00 89.19 97 CYS A C 1
ATOM 772 O O . CYS A 1 97 ? 16.251 -1.338 -16.651 1.00 89.19 97 CYS A O 1
ATOM 774 N N . PRO A 1 98 ? 15.777 0.790 -16.124 1.00 87.50 98 PRO A N 1
ATOM 775 C CA . PRO A 1 98 ? 16.627 1.362 -17.168 1.00 87.50 98 PRO A CA 1
ATOM 776 C C . PRO A 1 98 ? 18.128 1.083 -16.975 1.00 87.50 98 PRO A C 1
ATOM 778 O O . PRO A 1 98 ? 18.911 1.381 -17.871 1.00 87.50 98 PRO A O 1
ATOM 781 N N . GLN A 1 99 ? 18.546 0.565 -15.812 1.00 86.69 99 GLN A N 1
ATOM 782 C CA . GLN A 1 99 ? 19.950 0.248 -15.521 1.00 86.69 99 GLN A CA 1
ATOM 783 C C . GLN A 1 99 ? 20.312 -1.224 -15.742 1.00 86.69 99 GLN A C 1
ATOM 785 O O . GLN A 1 99 ? 21.447 -1.507 -16.102 1.00 86.69 99 GLN A O 1
ATOM 790 N N . CYS A 1 100 ? 19.392 -2.160 -15.494 1.00 88.94 100 CYS A N 1
ATOM 791 C CA . CYS A 1 100 ? 19.703 -3.596 -15.539 1.00 88.94 100 CYS A CA 1
ATOM 792 C C . CYS A 1 100 ? 18.639 -4.460 -16.228 1.00 88.94 100 CYS A C 1
ATOM 794 O O . CYS A 1 100 ? 18.793 -5.674 -16.266 1.00 88.94 100 CYS A O 1
ATOM 796 N N . GLY A 1 101 ? 17.537 -3.876 -16.705 1.00 85.56 101 GLY A N 1
ATOM 797 C CA . GLY A 1 101 ? 16.423 -4.616 -17.307 1.00 85.56 101 GLY A CA 1
ATOM 798 C C . GLY A 1 101 ? 15.550 -5.406 -16.322 1.00 85.56 101 GLY A C 1
ATOM 799 O O . GLY A 1 101 ? 14.500 -5.892 -16.720 1.00 85.56 101 GLY A O 1
ATOM 800 N N . GLY A 1 102 ? 15.934 -5.510 -15.043 1.00 86.88 102 GLY A N 1
ATOM 801 C CA . GLY A 1 102 ? 15.117 -6.150 -14.002 1.00 86.88 102 GLY A CA 1
ATOM 802 C C . GLY A 1 102 ? 13.803 -5.409 -13.734 1.00 86.88 102 GLY A C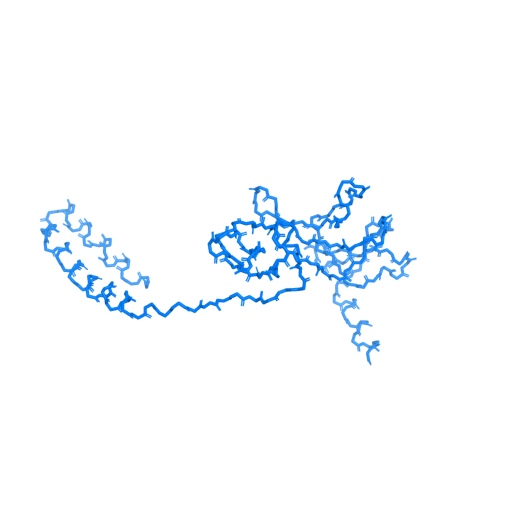 1
ATOM 803 O O . GLY A 1 102 ? 13.609 -4.290 -14.187 1.00 86.88 102 GLY A O 1
ATOM 804 N N . GLU A 1 103 ? 12.891 -5.985 -12.961 1.00 89.69 103 GLU A N 1
ATOM 805 C CA . GLU A 1 103 ? 11.572 -5.378 -12.743 1.00 89.69 103 GLU A CA 1
ATOM 806 C C . GLU A 1 103 ? 11.625 -4.192 -11.765 1.00 89.69 103 GLU A C 1
ATOM 808 O O . GLU A 1 103 ? 12.376 -4.194 -10.782 1.00 89.69 103 GLU A O 1
ATOM 813 N N . LEU A 1 104 ? 10.804 -3.168 -12.007 1.00 91.19 104 LEU A N 1
ATOM 814 C CA . LEU A 1 104 ? 10.555 -2.116 -11.025 1.00 91.19 104 LEU A CA 1
ATOM 815 C C . LEU A 1 104 ? 9.447 -2.527 -10.052 1.00 91.19 104 LEU A C 1
ATOM 817 O O . LEU A 1 104 ? 8.414 -3.081 -10.434 1.00 91.19 104 LEU A O 1
ATOM 821 N N . VAL A 1 105 ? 9.675 -2.220 -8.779 1.00 91.12 105 VAL A N 1
ATOM 822 C CA . VAL A 1 105 ? 8.752 -2.483 -7.678 1.00 91.12 105 VAL A CA 1
ATOM 823 C C . VAL A 1 105 ? 8.403 -1.192 -6.956 1.00 91.12 105 VAL A C 1
ATOM 825 O O . VAL A 1 105 ? 9.263 -0.337 -6.721 1.00 91.12 105 VAL A O 1
ATOM 828 N N . GLU A 1 106 ? 7.137 -1.066 -6.579 1.00 89.88 106 GLU A N 1
ATOM 829 C CA . GLU A 1 106 ? 6.663 0.014 -5.720 1.00 89.88 106 GLU A CA 1
ATOM 830 C C . GLU A 1 106 ? 7.055 -0.260 -4.260 1.00 89.88 106 GLU A C 1
ATOM 832 O O . GLU A 1 106 ? 6.891 -1.371 -3.745 1.00 89.88 106 GLU A O 1
ATOM 837 N N . ARG A 1 107 ? 7.609 0.751 -3.588 1.00 87.75 107 ARG A N 1
ATOM 838 C CA . ARG A 1 107 ? 8.036 0.700 -2.187 1.00 87.75 107 ARG A CA 1
ATOM 839 C C . ARG A 1 107 ? 7.597 1.964 -1.462 1.00 87.75 107 ARG A C 1
ATOM 841 O O . ARG A 1 107 ? 7.473 3.026 -2.058 1.00 87.75 107 ARG A O 1
ATOM 848 N N . VAL A 1 108 ? 7.418 1.862 -0.151 1.00 85.12 108 VAL A N 1
ATOM 849 C CA . VAL A 1 108 ? 7.058 2.99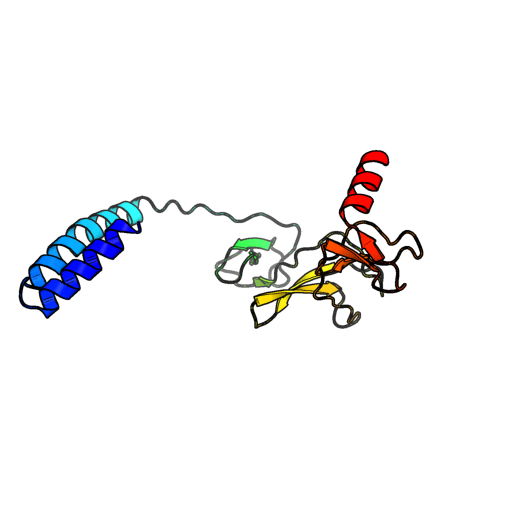4 0.711 1.00 85.12 108 VAL A CA 1
ATOM 850 C C . VAL A 1 108 ? 8.197 3.244 1.691 1.00 85.12 108 VAL A C 1
ATOM 852 O O . VAL A 1 108 ? 8.723 2.309 2.297 1.00 85.12 108 VAL A O 1
ATOM 855 N N . ASN A 1 109 ? 8.627 4.497 1.822 1.00 86.00 109 ASN A N 1
ATOM 856 C CA . ASN A 1 109 ? 9.664 4.867 2.782 1.00 86.00 109 ASN A CA 1
ATOM 857 C C . ASN A 1 109 ? 9.089 5.040 4.205 1.00 86.00 109 ASN A C 1
ATOM 859 O O . ASN A 1 109 ? 7.879 5.024 4.418 1.00 86.00 109 ASN A O 1
ATOM 863 N N . LYS A 1 110 ? 9.953 5.268 5.205 1.00 84.38 110 LYS A N 1
ATOM 864 C CA . LYS A 1 110 ? 9.525 5.489 6.606 1.00 84.38 110 LYS A CA 1
ATOM 865 C C . LYS A 1 110 ? 8.573 6.683 6.791 1.00 84.38 110 LYS A C 1
ATOM 867 O O . LYS A 1 110 ? 7.892 6.752 7.804 1.00 84.38 110 LYS A O 1
ATOM 872 N N . ARG A 1 111 ? 8.547 7.623 5.839 1.00 87.44 111 ARG A N 1
ATOM 873 C CA . ARG A 1 111 ? 7.682 8.815 5.837 1.00 87.44 111 ARG A CA 1
ATOM 874 C C . ARG A 1 111 ? 6.360 8.584 5.092 1.00 87.44 111 ARG A C 1
ATOM 876 O O . ARG A 1 111 ? 5.620 9.536 4.887 1.00 87.44 111 ARG A O 1
ATOM 883 N N . GLY A 1 112 ? 6.082 7.358 4.642 1.00 83.25 112 GLY A N 1
ATOM 884 C CA . GLY A 1 112 ? 4.870 7.037 3.886 1.00 83.25 112 GLY A CA 1
ATOM 885 C C . GLY A 1 112 ? 4.903 7.460 2.413 1.00 83.25 112 GLY A C 1
ATOM 886 O O . GLY A 1 112 ? 3.899 7.317 1.726 1.00 83.25 112 GLY A O 1
ATOM 887 N N . GLN A 1 113 ? 6.028 7.969 1.899 1.00 87.94 113 GLN A N 1
ATOM 888 C CA . GLN A 1 113 ? 6.137 8.362 0.493 1.00 87.94 113 GLN A CA 1
ATOM 889 C C . GLN A 1 113 ? 6.463 7.148 -0.375 1.00 87.94 113 GLN A C 1
ATOM 891 O O . GLN A 1 113 ? 7.380 6.376 -0.065 1.00 87.94 113 GLN A O 1
ATOM 896 N N . VAL A 1 114 ? 5.723 7.014 -1.472 1.00 88.38 114 VAL A N 1
ATOM 897 C CA . VAL A 1 114 ? 5.926 5.973 -2.477 1.00 88.38 114 VAL A CA 1
ATOM 898 C C . VAL A 1 114 ? 7.143 6.309 -3.336 1.00 88.38 114 VAL A C 1
ATOM 900 O O . VAL A 1 114 ? 7.316 7.445 -3.778 1.00 88.38 114 VAL A O 1
ATOM 903 N N . PHE A 1 115 ? 7.978 5.309 -3.587 1.00 91.88 115 PHE A N 1
ATOM 904 C CA . PHE A 1 115 ? 9.079 5.362 -4.534 1.00 91.88 115 PHE A CA 1
ATOM 905 C C . PHE A 1 115 ? 9.169 4.045 -5.306 1.00 91.88 115 PHE A C 1
ATOM 907 O O . PHE A 1 115 ? 8.709 2.998 -4.853 1.00 91.88 115 PHE A O 1
ATOM 914 N N . TYR A 1 116 ? 9.790 4.091 -6.475 1.00 92.19 116 TYR A N 1
ATOM 915 C CA . TYR A 1 116 ? 9.913 2.958 -7.380 1.00 92.19 116 TYR A CA 1
ATOM 916 C C . TYR A 1 116 ? 11.379 2.572 -7.466 1.00 92.19 116 TYR A C 1
ATOM 918 O O . TYR A 1 116 ? 12.219 3.387 -7.848 1.00 92.19 116 TYR A O 1
ATOM 926 N N . GLY A 1 117 ? 11.692 1.344 -7.068 1.00 91.94 117 GLY A N 1
ATOM 927 C CA . GLY A 1 117 ? 13.055 0.819 -7.042 1.00 91.94 117 GLY A CA 1
ATOM 928 C C . GLY A 1 117 ? 13.183 -0.462 -7.850 1.00 91.94 117 GLY A C 1
ATOM 929 O O . GLY A 1 117 ? 12.191 -1.124 -8.133 1.00 91.94 117 GLY A O 1
ATOM 930 N N . CYS A 1 118 ? 14.407 -0.835 -8.211 1.00 91.88 118 CYS A N 1
ATOM 931 C CA . CYS A 1 118 ? 14.650 -2.126 -8.853 1.00 91.88 118 CYS A CA 1
ATOM 932 C C . CYS A 1 118 ? 14.433 -3.299 -7.874 1.00 91.88 118 CYS A C 1
ATOM 934 O O . CYS A 1 118 ? 14.835 -3.233 -6.707 1.00 91.88 118 CYS A O 1
ATOM 936 N N . SER A 1 119 ? 13.838 -4.393 -8.362 1.00 89.81 119 SER A N 1
ATOM 937 C CA . SER A 1 119 ? 13.680 -5.658 -7.633 1.00 89.81 119 SER A CA 1
ATOM 938 C C . SER A 1 119 ? 15.022 -6.254 -7.198 1.00 89.81 119 SER A C 1
ATOM 940 O O . SER A 1 119 ? 15.117 -6.813 -6.109 1.00 89.81 119 SER A O 1
ATOM 942 N N . ASN A 1 120 ? 16.073 -6.067 -8.004 1.00 88.50 120 ASN A N 1
ATOM 943 C CA . ASN A 1 120 ? 17.401 -6.665 -7.816 1.00 88.50 120 ASN A CA 1
ATOM 944 C C . ASN A 1 120 ? 18.303 -5.886 -6.839 1.00 88.50 120 ASN A C 1
ATOM 946 O O . ASN A 1 120 ? 19.527 -6.008 -6.877 1.00 88.50 120 ASN A O 1
ATOM 950 N N . PHE A 1 121 ? 17.740 -5.057 -5.960 1.00 86.25 121 PHE A N 1
ATOM 951 C CA . PHE A 1 121 ? 18.501 -4.436 -4.873 1.00 86.25 121 PHE A CA 1
ATOM 952 C C . PHE A 1 121 ? 19.077 -5.525 -3.939 1.00 86.25 121 PHE A C 1
ATOM 954 O O . PHE A 1 121 ? 18.323 -6.422 -3.562 1.00 86.25 121 PHE A O 1
ATOM 961 N N . PRO A 1 122 ? 20.359 -5.478 -3.517 1.00 87.38 122 PRO A N 1
ATOM 962 C CA . PRO A 1 122 ? 21.306 -4.355 -3.573 1.00 87.38 122 PRO A CA 1
ATOM 963 C C . PRO A 1 122 ? 22.180 -4.270 -4.836 1.00 87.38 122 PRO A C 1
ATOM 965 O O . PRO A 1 122 ? 22.944 -3.312 -4.960 1.00 87.38 122 PRO A O 1
ATOM 968 N N . GLN A 1 123 ? 22.076 -5.230 -5.762 1.00 90.81 123 GLN A N 1
ATOM 969 C CA . GLN A 1 123 ? 22.905 -5.285 -6.974 1.00 90.81 123 GLN A CA 1
ATOM 970 C C . GLN A 1 123 ? 22.593 -4.137 -7.944 1.00 90.81 123 GLN A C 1
ATOM 972 O O . GLN A 1 123 ? 23.496 -3.555 -8.537 1.00 90.81 123 GLN A O 1
ATOM 977 N N . CYS A 1 124 ? 21.318 -3.752 -8.058 1.00 90.94 124 CYS A N 1
ATOM 978 C CA . CYS A 1 124 ? 20.900 -2.547 -8.771 1.00 90.94 124 CYS A CA 1
ATOM 979 C C . CYS A 1 124 ? 20.330 -1.515 -7.788 1.00 90.94 124 CYS A C 1
ATOM 981 O O . CYS A 1 124 ? 19.368 -1.791 -7.069 1.00 90.94 124 CYS A O 1
ATOM 983 N N . LYS A 1 125 ? 20.919 -0.312 -7.768 1.00 91.69 125 LYS A N 1
ATOM 984 C CA . LYS A 1 125 ? 20.545 0.791 -6.862 1.00 91.69 125 LYS A CA 1
ATOM 985 C C . LYS A 1 125 ? 19.614 1.826 -7.505 1.00 91.69 125 LYS A C 1
ATOM 987 O O . LYS A 1 125 ? 19.412 2.893 -6.931 1.00 91.69 125 LYS A O 1
ATOM 992 N N . PHE A 1 126 ? 19.052 1.533 -8.679 1.00 92.00 126 PHE A N 1
ATOM 993 C CA . PHE A 1 126 ? 18.091 2.426 -9.321 1.00 92.00 126 PHE A CA 1
ATOM 994 C C . PHE A 1 126 ? 16.868 2.648 -8.424 1.00 92.00 126 PHE A C 1
ATOM 996 O O . PHE A 1 126 ? 16.212 1.687 -8.007 1.00 92.00 126 PHE A O 1
ATOM 1003 N N . ALA A 1 127 ? 16.550 3.915 -8.166 1.00 92.50 127 ALA A N 1
ATOM 1004 C CA . ALA A 1 127 ? 15.343 4.333 -7.472 1.00 92.50 127 ALA A CA 1
ATOM 1005 C C . ALA A 1 127 ? 14.880 5.706 -7.981 1.00 92.50 127 ALA A C 1
ATOM 1007 O O . ALA A 1 127 ? 15.698 6.584 -8.255 1.00 92.50 127 ALA A O 1
ATOM 1008 N N . THR A 1 128 ? 13.567 5.900 -8.079 1.00 91.06 128 THR A N 1
ATOM 1009 C CA . THR A 1 128 ? 12.938 7.175 -8.443 1.00 91.06 128 THR A CA 1
ATOM 1010 C C . THR A 1 128 ? 11.707 7.425 -7.576 1.00 91.06 128 THR A C 1
ATOM 1012 O O . THR A 1 128 ? 10.936 6.512 -7.299 1.00 91.06 128 THR A O 1
ATOM 1015 N N . ASN A 1 129 ? 11.501 8.674 -7.159 1.00 91.56 129 ASN A N 1
ATOM 1016 C CA . ASN A 1 129 ? 10.279 9.094 -6.459 1.00 91.56 129 ASN A CA 1
ATOM 1017 C C . ASN A 1 129 ? 9.148 9.454 -7.437 1.00 91.56 129 ASN A C 1
ATOM 1019 O O . ASN A 1 129 ? 7.998 9.601 -7.038 1.00 91.56 129 ASN A O 1
ATOM 1023 N N . TYR A 1 130 ? 9.479 9.617 -8.717 1.00 90.62 130 TYR A N 1
ATOM 1024 C CA . TYR A 1 130 ? 8.523 9.929 -9.771 1.00 90.62 130 TYR A CA 1
ATOM 1025 C C . TYR A 1 130 ? 7.934 8.648 -10.341 1.00 90.62 130 TYR A C 1
ATOM 1027 O O . TYR A 1 130 ? 8.668 7.683 -10.567 1.00 90.62 130 TYR A O 1
ATOM 1035 N N . LYS A 1 131 ? 6.624 8.659 -10.598 1.00 90.62 131 LYS A N 1
ATOM 1036 C CA . LYS A 1 131 ? 5.884 7.500 -11.098 1.00 90.62 131 LYS A CA 1
ATOM 1037 C C . LYS A 1 131 ? 6.349 7.119 -12.513 1.00 90.62 131 LYS A C 1
ATOM 1039 O O . LYS A 1 131 ? 6.236 7.956 -13.408 1.00 90.62 131 LYS A O 1
ATOM 1044 N N . PRO A 1 132 ? 6.867 5.896 -12.726 1.00 91.62 132 PRO A N 1
ATOM 1045 C CA . PRO A 1 132 ? 7.226 5.378 -14.043 1.00 91.62 132 PRO A CA 1
ATOM 1046 C C . PRO A 1 132 ? 6.023 5.317 -14.990 1.00 91.62 132 PRO A C 1
ATOM 1048 O O . PRO A 1 132 ? 4.913 4.986 -14.569 1.00 91.62 132 PRO A O 1
ATOM 1051 N N . ILE A 1 133 ? 6.255 5.614 -16.266 1.00 88.69 133 ILE A N 1
ATOM 1052 C CA . ILE A 1 133 ? 5.273 5.501 -17.348 1.00 88.69 133 ILE A CA 1
ATOM 1053 C C . ILE A 1 133 ? 5.623 4.248 -18.172 1.00 88.69 133 ILE A C 1
ATOM 1055 O O . ILE A 1 133 ? 6.806 4.039 -18.445 1.00 88.69 133 ILE A O 1
ATOM 1059 N N . PRO A 1 134 ? 4.642 3.412 -18.573 1.00 84.88 134 PRO A N 1
ATOM 1060 C CA . PRO A 1 134 ? 4.914 2.174 -19.312 1.00 84.88 134 PRO A CA 1
ATOM 1061 C C . PRO A 1 134 ? 5.575 2.379 -20.678 1.00 84.88 134 PRO A C 1
ATOM 1063 O O . PRO A 1 134 ? 6.281 1.499 -21.157 1.00 84.88 134 PRO A O 1
ATOM 1066 N N . GLN A 1 135 ? 5.341 3.529 -21.309 1.00 84.88 135 GLN A N 1
ATOM 1067 C CA . GLN A 1 135 ? 5.908 3.842 -22.613 1.00 84.88 135 GLN A CA 1
ATOM 1068 C C . GLN A 1 135 ? 7.411 4.139 -22.506 1.00 84.88 135 GLN A C 1
ATOM 1070 O O . GLN A 1 135 ? 7.819 4.960 -21.671 1.00 84.88 135 GLN A O 1
ATOM 1075 N N . PRO A 1 136 ? 8.241 3.526 -23.366 1.00 86.69 136 PRO A N 1
ATOM 1076 C CA . PRO A 1 136 ? 9.643 3.890 -23.472 1.00 86.69 136 PRO A CA 1
ATOM 1077 C C . PRO A 1 136 ? 9.786 5.287 -24.086 1.00 86.69 136 PRO A C 1
ATOM 1079 O O . PRO A 1 136 ? 8.922 5.771 -24.815 1.00 86.69 136 PRO A O 1
ATOM 1082 N N . CYS A 1 137 ? 10.898 5.956 -23.799 1.00 88.00 137 CYS A N 1
ATOM 1083 C CA . CYS A 1 137 ? 11.191 7.252 -24.396 1.00 88.00 137 CYS A CA 1
ATOM 1084 C C . CYS A 1 137 ? 11.379 7.123 -25.922 1.00 88.00 137 CYS A C 1
ATOM 1086 O O . CYS A 1 137 ? 12.186 6.291 -26.336 1.00 88.00 137 CYS A O 1
ATOM 1088 N N . PRO A 1 138 ? 10.731 7.964 -26.751 1.00 87.12 138 PRO A N 1
ATOM 1089 C CA . PRO A 1 138 ? 10.852 7.885 -28.211 1.00 87.12 138 PRO A CA 1
ATOM 1090 C C . PRO A 1 138 ? 12.267 8.195 -28.727 1.00 87.12 138 PRO A C 1
ATOM 1092 O O . PRO A 1 138 ? 12.674 7.665 -29.750 1.00 87.12 138 PRO A O 1
ATOM 1095 N N . GLU A 1 139 ? 13.045 9.000 -27.997 1.00 86.81 139 GLU A N 1
ATOM 1096 C CA . GLU A 1 139 ? 14.406 9.392 -28.398 1.00 86.81 139 GLU A CA 1
ATOM 1097 C C . GLU A 1 139 ? 15.466 8.329 -28.074 1.00 86.81 139 GLU A C 1
ATOM 1099 O O . GLU A 1 139 ? 16.448 8.173 -28.793 1.00 86.81 139 GLU A O 1
ATOM 1104 N N . CYS A 1 140 ? 15.330 7.622 -26.946 1.00 87.50 140 CYS A N 1
ATOM 1105 C CA . CYS A 1 140 ? 16.407 6.759 -26.443 1.00 87.50 140 CYS A CA 1
ATOM 1106 C C . CYS A 1 140 ? 15.958 5.411 -25.873 1.00 87.50 140 CYS A C 1
ATOM 1108 O O . CYS A 1 140 ? 16.783 4.671 -25.337 1.00 87.50 140 CYS A O 1
ATOM 1110 N N . GLY A 1 141 ? 14.660 5.107 -25.911 1.00 83.62 141 GLY A N 1
ATOM 1111 C CA . GLY A 1 141 ? 14.080 3.853 -25.428 1.00 83.62 141 GLY A CA 1
ATOM 1112 C C . GLY A 1 141 ? 14.086 3.663 -23.907 1.00 83.62 141 GLY A C 1
ATOM 1113 O O . GLY A 1 141 ? 13.583 2.658 -23.414 1.00 83.62 141 GLY A O 1
ATOM 1114 N N . LYS A 1 142 ? 14.651 4.600 -23.132 1.00 87.62 142 LYS A N 1
ATOM 1115 C CA . LYS A 1 142 ? 14.759 4.479 -21.666 1.00 87.62 142 LYS A CA 1
ATOM 1116 C C . LYS A 1 142 ? 13.501 4.966 -20.947 1.00 87.62 142 LYS A C 1
ATOM 1118 O O . LYS A 1 142 ? 12.597 5.534 -21.550 1.00 87.62 142 LYS A O 1
ATOM 1123 N N . LEU A 1 143 ? 13.462 4.761 -19.632 1.00 89.94 143 LEU A N 1
ATOM 1124 C CA . LEU A 1 143 ? 12.294 5.023 -18.798 1.00 89.94 143 LEU A CA 1
ATOM 1125 C C . LEU A 1 143 ? 11.817 6.490 -18.839 1.00 89.94 143 LEU A C 1
ATOM 1127 O O . LEU A 1 143 ? 12.608 7.422 -18.654 1.00 89.94 143 LEU A O 1
ATOM 1131 N N . LEU A 1 144 ? 10.505 6.673 -19.001 1.00 91.56 144 LEU A N 1
ATOM 1132 C CA . LEU A 1 144 ? 9.801 7.932 -18.763 1.00 91.56 144 LEU A CA 1
ATOM 1133 C C . LEU A 1 144 ? 9.184 7.946 -17.358 1.00 91.56 144 LEU A C 1
ATOM 1135 O O . LEU A 1 144 ? 8.699 6.928 -16.866 1.00 91.56 144 LEU A O 1
ATOM 1139 N N . VAL A 1 145 ? 9.186 9.110 -16.710 1.00 92.00 145 VAL A N 1
ATOM 1140 C CA . VAL A 1 145 ? 8.561 9.327 -15.399 1.00 92.00 145 VAL A CA 1
ATOM 1141 C C . VAL A 1 145 ? 7.640 10.548 -15.418 1.00 92.00 145 VAL A C 1
ATOM 1143 O O . VAL A 1 145 ? 7.893 11.510 -16.145 1.00 92.00 145 VAL A O 1
ATOM 1146 N N . LEU A 1 146 ? 6.585 10.510 -14.605 1.00 90.69 146 LEU A N 1
ATOM 1147 C CA . LEU A 1 146 ? 5.653 11.617 -14.379 1.00 90.69 146 LEU A CA 1
ATOM 1148 C C . LEU A 1 146 ? 6.300 12.721 -13.537 1.00 90.69 146 LEU A C 1
ATOM 1150 O O . LEU A 1 146 ? 6.652 12.499 -12.379 1.00 90.69 146 LEU A O 1
ATOM 1154 N N . ASP A 1 147 ? 6.418 13.910 -14.116 1.00 85.88 147 ASP A N 1
ATOM 1155 C CA . ASP A 1 147 ? 6.856 15.141 -13.459 1.00 85.88 147 ASP A CA 1
ATOM 1156 C C . ASP A 1 147 ? 5.659 15.919 -12.873 1.00 85.88 147 ASP A C 1
ATOM 1158 O O . ASP A 1 147 ? 4.501 15.660 -13.209 1.00 85.88 147 ASP A O 1
ATOM 1162 N N . ARG A 1 148 ? 5.936 16.904 -12.009 1.00 78.38 148 ARG A N 1
ATOM 1163 C CA . ARG A 1 148 ? 4.923 17.684 -11.268 1.00 78.38 148 ARG A CA 1
ATOM 1164 C C . ARG A 1 148 ? 3.935 18.439 -12.170 1.00 78.38 148 ARG A C 1
ATOM 1166 O O . ARG A 1 148 ? 2.783 18.600 -11.791 1.00 78.38 148 ARG A O 1
ATOM 1173 N N . ASP A 1 149 ? 4.356 18.830 -13.372 1.00 79.25 149 ASP A N 1
ATOM 1174 C CA . ASP A 1 149 ? 3.556 19.629 -14.314 1.00 79.25 149 ASP A CA 1
ATOM 1175 C C . ASP A 1 149 ? 2.733 18.782 -15.307 1.00 79.25 149 ASP A C 1
ATOM 1177 O O . ASP A 1 149 ? 2.469 19.222 -16.428 1.00 79.25 149 ASP A O 1
ATOM 1181 N N . SER A 1 150 ? 2.379 17.537 -14.961 1.00 82.19 150 SER A N 1
ATOM 1182 C CA . SER A 1 150 ? 1.736 16.588 -15.899 1.00 82.19 150 SER A CA 1
ATOM 1183 C C . SER A 1 150 ? 2.539 16.393 -17.197 1.00 82.19 150 SER A C 1
ATOM 1185 O O . SER A 1 150 ? 2.001 16.232 -18.297 1.00 82.19 150 SER A O 1
ATOM 1187 N N . ARG A 1 151 ? 3.868 16.447 -17.077 1.00 88.88 151 ARG A N 1
ATOM 1188 C CA . ARG A 1 151 ? 4.815 16.192 -18.166 1.00 88.88 151 ARG A CA 1
ATOM 1189 C C . ARG A 1 151 ? 5.501 14.858 -17.923 1.00 88.88 151 ARG A C 1
ATOM 1191 O O . ARG A 1 151 ? 5.831 14.528 -16.790 1.00 88.88 151 ARG A O 1
ATOM 1198 N N . ALA A 1 152 ? 5.748 14.111 -18.985 1.00 90.88 152 ALA A N 1
ATOM 1199 C CA . ALA A 1 152 ? 6.640 12.970 -18.950 1.00 90.88 152 ALA A CA 1
ATOM 1200 C C . ALA A 1 152 ? 8.068 13.457 -19.193 1.00 90.88 152 ALA A C 1
ATOM 1202 O O . ALA A 1 152 ? 8.328 14.176 -20.159 1.00 90.88 152 ALA A O 1
ATOM 1203 N N . LYS A 1 153 ? 8.993 13.060 -18.322 1.00 91.44 153 LYS A N 1
ATOM 1204 C CA . LYS A 1 153 ? 10.424 13.338 -18.451 1.00 91.44 153 LYS A CA 1
ATOM 1205 C C . LYS A 1 153 ? 11.181 12.022 -18.566 1.00 91.44 153 LYS A C 1
ATOM 1207 O O . LYS A 1 153 ? 10.934 11.101 -17.790 1.00 91.44 153 LYS A O 1
ATOM 1212 N N . CYS A 1 154 ? 12.131 11.934 -19.490 1.00 90.38 154 CYS A N 1
ATOM 1213 C CA . CYS A 1 154 ? 13.022 10.781 -19.548 1.00 90.38 154 CYS A CA 1
ATOM 1214 C C . CYS A 1 154 ? 14.076 10.840 -18.435 1.00 90.38 154 CYS A C 1
ATOM 1216 O O . CYS A 1 154 ? 14.613 11.897 -18.096 1.00 90.38 154 CYS A O 1
ATOM 1218 N N . THR A 1 155 ? 14.386 9.682 -17.851 1.00 87.12 155 THR A N 1
ATOM 1219 C CA . THR A 1 155 ? 15.405 9.571 -16.800 1.00 87.12 155 THR A CA 1
ATOM 1220 C C . THR A 1 155 ? 16.836 9.641 -17.333 1.00 87.12 155 THR A C 1
ATOM 1222 O O . THR A 1 155 ? 17.766 9.667 -16.533 1.00 87.12 155 THR A O 1
ATOM 1225 N N . ALA A 1 156 ? 17.036 9.622 -18.656 1.00 86.38 156 ALA A N 1
ATOM 1226 C CA . ALA A 1 156 ? 18.360 9.491 -19.262 1.00 86.38 156 ALA A CA 1
ATOM 1227 C C . ALA A 1 156 ? 18.680 10.515 -20.350 1.00 86.38 156 ALA A C 1
ATOM 1229 O O . ALA A 1 156 ? 19.778 11.061 -20.344 1.00 86.38 156 ALA A O 1
ATOM 1230 N N . CYS A 1 157 ? 17.758 10.779 -21.276 1.00 83.50 157 CYS A N 1
ATOM 1231 C CA . CYS A 1 157 ? 17.881 11.923 -22.174 1.00 83.50 157 CYS A CA 1
ATOM 1232 C C . CYS A 1 157 ? 17.012 13.056 -21.619 1.00 83.50 157 CYS A C 1
ATOM 1234 O O . CYS A 1 157 ? 16.027 12.801 -20.933 1.00 83.50 157 CYS A O 1
ATOM 1236 N N . GLN A 1 158 ? 17.349 14.319 -21.864 1.00 84.69 158 GLN A N 1
ATOM 1237 C CA . GLN A 1 158 ? 16.585 15.449 -21.312 1.00 84.69 158 GLN A CA 1
ATOM 1238 C C . GLN A 1 158 ? 15.194 15.633 -21.962 1.00 84.69 158 GLN A C 1
ATOM 1240 O O . GLN A 1 158 ? 14.579 16.686 -21.797 1.00 84.69 158 GLN A O 1
ATOM 1245 N N . TYR A 1 159 ? 14.691 14.619 -22.673 1.00 87.56 159 TYR A N 1
ATOM 1246 C CA . TYR A 1 159 ? 13.393 14.610 -23.332 1.00 87.56 159 TYR A CA 1
ATOM 1247 C C . TYR A 1 159 ? 12.256 14.876 -22.344 1.00 87.56 159 TYR A C 1
ATOM 1249 O O . TYR A 1 159 ? 12.186 14.276 -21.262 1.00 87.56 159 TYR A O 1
ATOM 1257 N N . LYS A 1 160 ? 11.362 15.784 -22.740 1.00 89.56 160 LYS A N 1
ATOM 1258 C CA . LYS A 1 160 ? 10.168 16.177 -21.994 1.00 89.56 160 LYS A CA 1
ATOM 1259 C C . LYS A 1 160 ? 9.001 16.348 -22.954 1.00 89.56 160 LYS A C 1
ATOM 1261 O O . LYS A 1 160 ? 9.132 17.033 -23.962 1.00 89.56 160 LYS A O 1
ATOM 1266 N N . VAL A 1 161 ? 7.846 15.808 -22.594 1.00 89.19 161 VAL A N 1
ATOM 1267 C CA . VAL A 1 161 ? 6.616 15.920 -23.387 1.00 89.19 161 VAL A CA 1
ATOM 1268 C C . VAL A 1 161 ? 5.404 16.020 -22.462 1.00 89.19 161 VAL A C 1
ATOM 1270 O O . VAL A 1 161 ? 5.464 15.613 -21.303 1.00 89.19 161 VAL A O 1
ATOM 1273 N N . LYS A 1 162 ? 4.306 16.617 -22.929 1.00 89.19 162 LYS A N 1
ATOM 1274 C CA . LYS A 1 162 ? 3.048 16.661 -22.165 1.00 89.19 162 LYS A CA 1
ATOM 1275 C C . LYS A 1 162 ? 2.416 15.268 -22.129 1.00 89.19 162 LYS A C 1
ATOM 1277 O O . LYS A 1 162 ? 2.356 14.620 -23.169 1.00 89.19 162 LYS A O 1
ATOM 1282 N N . LEU A 1 163 ? 1.906 14.848 -20.969 1.00 83.69 163 LEU A N 1
ATOM 1283 C CA . LEU A 1 163 ? 1.299 13.522 -20.803 1.00 83.69 163 LEU A CA 1
ATOM 1284 C C . LEU A 1 163 ? 0.130 13.294 -21.774 1.00 83.69 163 LEU A C 1
ATOM 1286 O O . LEU A 1 163 ? 0.102 12.271 -22.439 1.00 83.69 163 LEU A O 1
ATOM 1290 N N . ALA A 1 164 ? -0.747 14.289 -21.942 1.00 83.50 164 ALA A N 1
ATOM 1291 C CA . ALA A 1 164 ? -1.897 14.198 -22.846 1.00 83.50 164 ALA A CA 1
ATOM 1292 C C . ALA A 1 164 ? -1.510 13.856 -24.297 1.00 83.50 164 ALA A C 1
ATOM 1294 O O . ALA A 1 164 ? -2.235 13.141 -24.974 1.00 83.50 164 ALA A O 1
ATOM 1295 N N . LYS A 1 165 ? -0.345 14.331 -24.763 1.00 79.75 165 LYS A N 1
ATOM 1296 C CA . LYS A 1 165 ? 0.157 14.029 -26.110 1.00 79.75 165 LYS A CA 1
ATOM 1297 C C . LYS A 1 165 ? 0.646 12.577 -26.223 1.00 79.75 165 LYS A C 1
ATOM 1299 O O . LYS A 1 165 ? 0.437 11.936 -27.239 1.00 79.75 165 LYS A O 1
ATOM 1304 N N . LEU A 1 166 ? 1.265 12.052 -25.166 1.00 75.94 166 LEU A N 1
ATOM 1305 C CA . LEU A 1 166 ? 1.687 10.648 -25.108 1.00 75.94 166 LEU A CA 1
ATOM 1306 C C . LEU A 1 166 ? 0.509 9.676 -24.975 1.00 75.94 166 LEU A C 1
ATOM 1308 O O . LEU A 1 166 ? 0.606 8.521 -25.386 1.00 75.94 166 LEU A O 1
ATOM 1312 N N . GLU A 1 167 ? -0.580 10.108 -24.340 1.00 76.75 167 GLU A N 1
ATOM 1313 C CA . GLU A 1 167 ? -1.791 9.300 -24.198 1.00 76.75 167 GLU A CA 1
ATOM 1314 C C . GLU A 1 167 ? -2.531 9.181 -25.534 1.00 76.75 167 GLU A C 1
ATOM 1316 O O . GLU A 1 167 ? -2.857 8.060 -25.917 1.00 76.75 167 GLU A O 1
ATOM 1321 N N . SER A 1 168 ? -2.677 10.280 -26.287 1.00 75.81 168 SER A N 1
ATOM 1322 C CA . SER A 1 168 ? -3.269 10.246 -27.633 1.00 75.81 168 SER A CA 1
ATOM 1323 C C . SER A 1 168 ? -2.458 9.382 -28.607 1.00 75.81 168 SER A C 1
ATOM 1325 O O . SER A 1 168 ? -3.021 8.547 -29.303 1.00 75.81 168 SER A O 1
ATOM 1327 N N . GLU A 1 169 ? -1.123 9.490 -28.586 1.00 71.00 169 GLU A N 1
ATOM 1328 C CA . GLU A 1 169 ? -0.228 8.667 -29.424 1.00 71.00 169 GLU A CA 1
ATOM 1329 C C . GLU A 1 169 ? -0.315 7.160 -29.090 1.00 71.00 169 GLU A C 1
ATOM 1331 O O . GLU A 1 169 ? 0.016 6.317 -29.922 1.00 71.00 169 GLU A O 1
ATOM 1336 N N . ARG A 1 170 ? -0.765 6.791 -27.879 1.00 67.56 170 ARG A N 1
ATOM 1337 C CA . ARG A 1 170 ? -0.999 5.386 -27.497 1.00 67.56 170 ARG A CA 1
ATOM 1338 C C . ARG A 1 170 ? -2.323 4.854 -28.014 1.00 67.56 170 ARG A C 1
ATOM 1340 O O . ARG A 1 170 ? -2.390 3.679 -28.344 1.00 67.56 170 ARG A O 1
ATOM 1347 N N . GLU A 1 171 ? -3.360 5.683 -28.003 1.00 70.19 171 GLU A N 1
ATOM 1348 C CA . GLU A 1 171 ? -4.693 5.312 -28.486 1.00 70.19 171 GLU A CA 1
ATOM 1349 C C . GLU A 1 171 ? -4.699 5.119 -30.005 1.00 70.19 171 GLU A C 1
ATOM 1351 O O . GLU A 1 171 ? -5.379 4.228 -30.494 1.00 70.19 171 GLU A O 1
ATOM 1356 N N . GLU A 1 172 ? -3.883 5.881 -30.736 1.00 66.56 172 GLU A N 1
ATOM 1357 C CA . GLU A 1 172 ? -3.716 5.745 -32.191 1.00 66.56 172 GLU A CA 1
ATOM 1358 C C . GLU A 1 172 ? -2.887 4.513 -32.612 1.00 66.56 172 GLU A C 1
ATOM 1360 O O . GLU A 1 172 ? -2.914 4.120 -33.777 1.00 66.56 172 GLU A O 1
ATOM 1365 N N . ALA A 1 173 ? -2.134 3.910 -31.686 1.00 58.59 173 ALA A N 1
ATOM 1366 C CA . ALA A 1 173 ? -1.243 2.774 -31.944 1.00 58.59 173 ALA A CA 1
ATOM 1367 C C . ALA A 1 173 ? -1.855 1.399 -31.593 1.00 58.59 173 ALA A C 1
ATOM 1369 O O . ALA A 1 173 ? -1.155 0.385 -31.692 1.00 58.59 173 ALA A O 1
ATOM 1370 N N . ILE A 1 174 ? -3.118 1.367 -31.152 1.00 53.75 174 ILE A N 1
ATOM 1371 C CA . ILE A 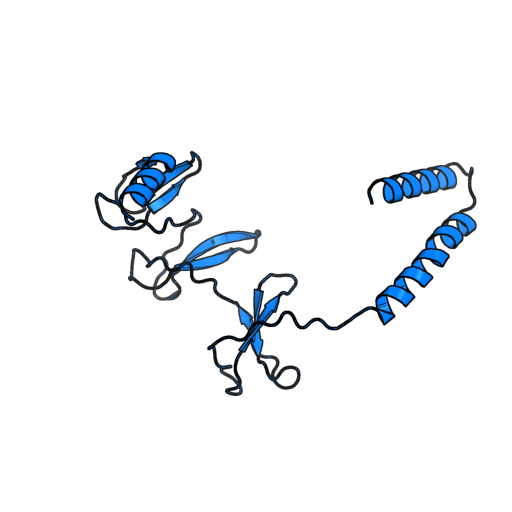1 174 ? -3.906 0.162 -30.825 1.00 53.75 174 ILE A CA 1
ATOM 1372 C C . ILE A 1 174 ? -4.940 -0.061 -31.927 1.00 53.75 174 ILE A C 1
ATOM 1374 O O . ILE A 1 174 ? -5.075 -1.229 -32.355 1.00 53.75 174 ILE A O 1
#

Sequence (174 aa):
DFGFTAQMEEQLDEIAQGKQEWIWVLRDFYSPFEDMLSKARLAIVKVDMSKPTDEICPNCGRPMVIKVGRFGKFLACSGYPECKTTRPFMVKIGIPCPQCGGELVERVNKRGQVFYGCSNFPQCKFATNYKPIPQPCPECGKLLVLDRDSRAKCTACQYKVKLAKLESEREEAI

pLDDT: mean 86.75, std 6.99, range [53.75, 95.0]